Protein AF-A0A6A4DR59-F1 (afdb_monomer_lite)

Structure (mmCIF, N/CA/C/O backbone):
data_AF-A0A6A4DR59-F1
#
_entry.id   AF-A0A6A4DR59-F1
#
loop_
_atom_site.group_PDB
_atom_site.id
_atom_site.type_symbol
_atom_site.label_atom_id
_atom_site.label_alt_id
_atom_site.label_comp_id
_atom_site.label_asym_id
_atom_site.label_entity_id
_atom_site.label_seq_id
_atom_site.pdbx_PDB_ins_code
_atom_site.Cartn_x
_atom_site.Cartn_y
_atom_site.Cartn_z
_atom_site.occupancy
_atom_site.B_iso_or_equiv
_atom_site.auth_seq_id
_atom_site.auth_comp_id
_atom_site.auth_asym_id
_atom_site.auth_atom_id
_atom_site.pdbx_PDB_model_num
ATOM 1 N N . MET A 1 1 ? -1.142 -18.560 3.733 1.00 74.56 1 MET A N 1
ATOM 2 C CA . MET A 1 1 ? -1.874 -17.527 4.511 1.00 74.56 1 MET A CA 1
ATOM 3 C C . MET A 1 1 ? -2.969 -16.852 3.675 1.00 74.56 1 MET A C 1
ATOM 5 O O . MET A 1 1 ? -4.136 -17.005 4.015 1.00 74.56 1 MET A O 1
ATOM 9 N N . TRP A 1 2 ? -2.631 -16.216 2.544 1.00 81.56 2 TRP A N 1
ATOM 10 C CA . TRP A 1 2 ? -3.581 -15.512 1.661 1.00 81.56 2 TRP A CA 1
ATOM 11 C C . TRP A 1 2 ? -4.786 -16.344 1.191 1.00 81.56 2 TRP A C 1
ATOM 13 O O . TRP A 1 2 ? -5.919 -15.895 1.296 1.00 81.56 2 TRP A O 1
ATOM 23 N N . LYS A 1 3 ? -4.574 -17.592 0.755 1.00 81.81 3 LYS A N 1
ATOM 24 C CA . LYS A 1 3 ? -5.639 -18.488 0.263 1.00 81.81 3 LYS A CA 1
ATOM 25 C C . LYS A 1 3 ? -6.802 -18.670 1.245 1.00 81.81 3 LYS A C 1
ATOM 27 O O . LYS A 1 3 ? -7.960 -18.694 0.841 1.00 81.81 3 LYS A O 1
ATOM 32 N N . LYS A 1 4 ? -6.493 -18.773 2.542 1.00 85.12 4 LYS A N 1
ATOM 33 C CA . LYS A 1 4 ? -7.494 -18.909 3.611 1.00 85.12 4 LYS A CA 1
ATOM 34 C C . LYS A 1 4 ? -8.292 -17.616 3.775 1.00 85.12 4 LYS A C 1
ATOM 36 O O . LYS A 1 4 ? -9.515 -17.657 3.836 1.00 85.12 4 LYS A O 1
ATOM 41 N N . VAL A 1 5 ? -7.588 -16.487 3.793 1.00 86.75 5 VAL A N 1
ATOM 42 C CA . VAL A 1 5 ? -8.176 -15.150 3.902 1.00 86.75 5 VAL A CA 1
ATOM 43 C C . VAL A 1 5 ? -9.089 -14.860 2.704 1.00 86.75 5 VAL A C 1
ATOM 45 O O . VAL A 1 5 ? -10.255 -14.522 2.889 1.00 86.75 5 VAL A O 1
ATOM 48 N N . TYR A 1 6 ? -8.605 -15.091 1.482 1.00 87.38 6 TYR A N 1
ATOM 49 C CA . TYR A 1 6 ? -9.388 -14.919 0.260 1.00 87.38 6 TYR A CA 1
ATOM 50 C C . TYR A 1 6 ? -10.595 -15.863 0.203 1.00 87.38 6 TYR A C 1
ATOM 52 O O . TYR A 1 6 ? -11.691 -15.428 -0.130 1.00 87.38 6 TYR A O 1
ATOM 60 N N . SER A 1 7 ? -10.441 -17.138 0.579 1.00 87.19 7 SER A N 1
ATOM 61 C CA . SER A 1 7 ? -11.570 -18.078 0.604 1.00 87.19 7 SER A CA 1
ATOM 62 C C . SER A 1 7 ? -12.682 -17.623 1.554 1.00 87.19 7 SER A C 1
ATOM 64 O O . SER A 1 7 ? -13.859 -17.750 1.216 1.00 87.19 7 SER A O 1
ATOM 66 N N . ASN A 1 8 ? -12.324 -17.071 2.715 1.00 89.44 8 ASN A N 1
ATOM 67 C CA . ASN A 1 8 ? -13.292 -16.521 3.662 1.00 89.44 8 ASN A CA 1
ATOM 68 C C . ASN A 1 8 ? -13.943 -15.242 3.119 1.00 89.44 8 ASN A C 1
ATOM 70 O O . ASN A 1 8 ? -15.165 -15.120 3.160 1.00 89.44 8 ASN A O 1
ATOM 74 N N . TYR A 1 9 ? -13.149 -14.341 2.535 1.00 89.81 9 TYR A N 1
ATOM 75 C CA . TYR A 1 9 ? -13.647 -13.138 1.869 1.00 89.81 9 TYR A CA 1
ATOM 76 C C . TYR A 1 9 ? -14.633 -13.462 0.743 1.00 89.81 9 TYR A C 1
ATOM 78 O O . TYR A 1 9 ? -15.730 -12.921 0.729 1.00 89.81 9 TYR A O 1
ATOM 86 N N . ALA A 1 10 ? -14.290 -14.375 -0.168 1.00 88.69 10 ALA A N 1
ATOM 87 C CA . ALA A 1 10 ? -15.132 -14.733 -1.307 1.00 88.69 10 ALA A CA 1
ATOM 88 C C . ALA A 1 10 ? -16.477 -15.334 -0.864 1.00 88.69 10 ALA A C 1
ATOM 90 O O . ALA A 1 10 ? -17.517 -15.022 -1.441 1.00 88.69 10 ALA A O 1
ATOM 91 N N . LYS A 1 11 ? -16.475 -16.150 0.200 1.00 90.06 11 LYS A N 1
ATOM 92 C CA . LYS A 1 11 ? -17.706 -16.675 0.812 1.00 90.06 11 LYS A CA 1
ATOM 93 C C . LYS A 1 11 ? -18.565 -15.557 1.403 1.00 90.06 11 LYS A C 1
ATOM 95 O O . LYS A 1 11 ? -19.763 -15.526 1.135 1.00 90.06 11 LYS A O 1
ATOM 100 N N . ALA A 1 12 ? -17.966 -14.650 2.175 1.00 89.31 12 ALA A N 1
ATOM 101 C CA . ALA A 1 12 ? -18.667 -13.507 2.759 1.00 89.31 12 ALA A CA 1
ATOM 102 C C . ALA A 1 12 ? -19.230 -12.577 1.672 1.00 89.31 12 ALA A C 1
ATOM 104 O O . ALA A 1 12 ? -20.383 -12.168 1.739 1.00 89.31 12 ALA A O 1
ATOM 105 N N . TYR A 1 13 ? -18.447 -12.319 0.624 1.00 88.00 13 TYR A N 1
ATOM 106 C CA . TYR A 1 13 ? -18.824 -11.497 -0.522 1.00 88.00 13 TYR A CA 1
ATOM 107 C C . TYR A 1 13 ? -19.995 -12.092 -1.300 1.00 88.00 13 TYR A C 1
ATOM 109 O O . TYR A 1 13 ? -20.966 -11.392 -1.565 1.00 88.00 13 TYR A O 1
ATOM 117 N N . ALA A 1 14 ? -19.964 -13.391 -1.602 1.00 87.94 14 ALA A N 1
ATOM 118 C CA . ALA A 1 14 ? -21.079 -14.057 -2.268 1.00 87.94 14 ALA A CA 1
ATOM 119 C C . ALA A 1 14 ? -22.375 -13.992 -1.441 1.00 87.94 14 ALA A C 1
ATOM 121 O O . ALA A 1 14 ? -23.434 -13.742 -2.008 1.00 87.94 14 ALA A O 1
ATOM 122 N N . LYS A 1 15 ? -22.291 -14.173 -0.113 1.00 86.25 15 LYS A N 1
ATOM 123 C CA . LYS A 1 15 ? -23.445 -14.048 0.793 1.00 86.25 15 LYS A CA 1
ATOM 124 C C . LYS A 1 15 ? -23.960 -12.604 0.873 1.00 86.25 15 LYS A C 1
ATOM 126 O O . LYS A 1 15 ? -25.162 -12.402 0.800 1.00 86.25 15 LYS A O 1
ATOM 131 N N . PHE A 1 16 ? -23.068 -11.615 0.958 1.00 85.75 16 PHE A N 1
ATOM 132 C CA . PHE A 1 16 ? -23.424 -10.193 1.048 1.00 85.75 16 PHE A CA 1
ATOM 133 C C . PHE A 1 16 ? -24.201 -9.687 -0.178 1.00 85.75 16 PHE A C 1
ATOM 135 O O . PHE A 1 16 ? -25.060 -8.821 -0.052 1.00 85.75 16 PHE A O 1
ATOM 142 N N . TYR A 1 17 ? -23.912 -10.221 -1.369 1.00 83.38 17 TYR A N 1
ATOM 143 C CA . TYR A 1 17 ? -24.633 -9.879 -2.603 1.00 83.38 17 TYR A CA 1
ATOM 144 C C . TYR A 1 17 ? -25.720 -10.897 -2.985 1.00 83.38 17 TYR A C 1
ATOM 146 O O . TYR A 1 17 ? -26.333 -10.766 -4.048 1.00 83.38 17 TYR A O 1
ATOM 154 N N . ALA A 1 18 ? -25.979 -11.911 -2.151 1.00 80.44 18 ALA A N 1
ATOM 155 C CA . ALA A 1 18 ? -27.059 -12.858 -2.387 1.00 80.44 18 ALA A CA 1
ATOM 156 C C . ALA A 1 18 ? -28.410 -12.159 -2.174 1.00 80.44 18 ALA A C 1
ATOM 158 O O . ALA A 1 18 ? -28.691 -11.614 -1.111 1.00 80.44 18 ALA A O 1
ATOM 159 N N . SER A 1 19 ? -29.264 -12.166 -3.197 1.00 59.75 19 SER A N 1
ATOM 160 C CA . SER A 1 19 ? -30.568 -11.501 -3.139 1.00 59.75 19 SER A CA 1
ATOM 161 C C . SER A 1 19 ? -31.469 -12.131 -2.066 1.00 59.75 19 SER A C 1
ATOM 163 O O . SER A 1 19 ? -31.738 -13.330 -2.112 1.00 59.75 19 SER A O 1
ATOM 165 N N . GLY A 1 20 ? -31.959 -11.318 -1.122 1.00 65.31 20 GLY A N 1
ATOM 166 C CA . GLY A 1 20 ? -32.997 -11.709 -0.157 1.00 65.31 20 GLY A CA 1
ATOM 167 C C . GLY A 1 20 ? -32.511 -12.010 1.266 1.00 65.31 20 GLY A C 1
ATOM 168 O O . GLY A 1 20 ? -33.337 -12.287 2.132 1.00 65.31 20 GLY A O 1
ATOM 169 N N . GLN A 1 21 ? -31.208 -11.910 1.536 1.00 61.59 21 GLN A N 1
ATOM 170 C CA . GLN A 1 21 ? -30.626 -11.965 2.881 1.00 61.59 21 GLN A CA 1
ATOM 171 C C . GLN A 1 21 ? -29.657 -10.797 3.025 1.00 61.59 21 GLN A C 1
ATOM 173 O O . GLN A 1 21 ? -28.453 -10.986 2.935 1.00 61.59 21 GLN A O 1
ATOM 178 N N . ASN A 1 22 ? -30.180 -9.583 3.195 1.00 60.16 22 ASN A N 1
ATOM 179 C CA . ASN A 1 22 ? -29.347 -8.387 3.233 1.00 60.16 22 ASN A CA 1
ATOM 180 C C . ASN A 1 22 ? -29.340 -7.825 4.663 1.00 60.16 22 ASN A C 1
ATOM 182 O O . ASN A 1 22 ? -30.147 -6.964 4.998 1.00 60.16 22 ASN A O 1
ATOM 186 N N . SER A 1 23 ? -28.453 -8.329 5.519 1.00 65.06 23 SER A N 1
ATOM 187 C CA . SER A 1 23 ? -27.820 -7.463 6.521 1.00 65.06 23 SER A CA 1
ATOM 188 C C . SER A 1 23 ? -27.047 -6.346 5.808 1.00 65.06 23 SER A C 1
ATOM 190 O O . SER A 1 23 ? -26.377 -6.605 4.801 1.00 65.06 23 SER A O 1
ATOM 192 N N . ASP A 1 24 ? -27.141 -5.128 6.346 1.00 71.44 24 ASP A N 1
ATOM 193 C CA . ASP A 1 24 ? -26.422 -3.946 5.864 1.00 71.44 24 ASP A CA 1
ATOM 194 C C . ASP A 1 24 ? -24.902 -4.049 6.091 1.00 71.44 24 ASP A C 1
ATOM 196 O O . ASP A 1 24 ? -24.128 -3.398 5.380 1.00 71.44 24 ASP A O 1
ATOM 200 N N . ASP A 1 25 ? -24.452 -4.872 7.048 1.00 84.56 25 ASP A N 1
ATOM 201 C CA . ASP A 1 25 ? -23.034 -5.006 7.375 1.00 84.56 25 ASP A CA 1
ATOM 202 C C . ASP A 1 25 ? -22.405 -6.254 6.742 1.00 84.56 25 ASP A C 1
ATOM 204 O O . ASP A 1 25 ? -22.816 -7.395 6.949 1.00 84.56 25 ASP A O 1
ATOM 208 N N . PHE A 1 26 ? -21.325 -6.034 5.993 1.00 86.44 26 PHE A N 1
ATOM 209 C CA . PHE A 1 26 ? -20.502 -7.098 5.425 1.00 86.44 26 PHE A CA 1
ATOM 210 C C . PHE A 1 26 ? -19.878 -7.992 6.508 1.00 86.44 26 PHE A C 1
ATOM 212 O O . PHE A 1 26 ? -19.621 -9.174 6.261 1.00 86.44 26 PHE A O 1
ATOM 219 N N . TYR A 1 27 ? -19.623 -7.442 7.698 1.00 88.56 27 TYR A N 1
ATOM 220 C CA . TYR A 1 27 ? -19.007 -8.179 8.797 1.00 88.56 27 TYR A CA 1
ATOM 221 C C . TYR A 1 27 ? -19.842 -9.386 9.249 1.00 88.56 27 TYR A C 1
ATOM 223 O O . TYR A 1 27 ? -19.271 -10.434 9.559 1.00 88.56 27 TYR A O 1
ATOM 231 N N . ASP A 1 28 ? -21.172 -9.297 9.173 1.00 89.19 28 ASP A N 1
ATOM 232 C CA . ASP A 1 28 ? -22.086 -10.378 9.568 1.00 89.19 28 ASP A CA 1
ATOM 233 C C . ASP A 1 28 ? -21.888 -11.658 8.745 1.00 89.19 28 ASP A C 1
ATOM 235 O O . ASP A 1 28 ? -22.172 -12.763 9.206 1.00 89.19 28 ASP A O 1
ATOM 239 N N . TYR A 1 29 ? -21.335 -11.532 7.538 1.00 87.88 29 TYR A N 1
ATOM 240 C CA . TYR A 1 29 ? -21.063 -12.657 6.642 1.00 87.88 29 TYR A CA 1
ATOM 241 C C . TYR A 1 29 ? -19.636 -13.195 6.755 1.00 87.88 29 TYR A C 1
ATOM 243 O O . TYR A 1 29 ? -19.314 -14.204 6.121 1.00 87.88 29 TYR A O 1
ATOM 251 N N . CYS A 1 30 ? -18.777 -12.533 7.535 1.00 87.94 30 CYS A N 1
ATOM 252 C CA . CYS A 1 30 ? -17.374 -12.904 7.707 1.00 87.94 30 CYS A CA 1
ATOM 253 C C . CYS A 1 30 ? -17.164 -14.025 8.734 1.00 87.94 30 CYS A C 1
ATOM 255 O O . CYS A 1 30 ? -16.022 -14.437 8.927 1.00 87.94 30 CYS A O 1
ATOM 257 N N . ASP A 1 31 ? -18.219 -14.512 9.401 1.00 85.88 31 ASP A N 1
ATOM 258 C CA . ASP A 1 31 ? -18.148 -15.565 10.428 1.00 85.88 31 ASP A CA 1
ATOM 259 C C . ASP A 1 31 ? -17.084 -15.248 11.517 1.00 85.88 31 ASP A C 1
ATOM 261 O O . ASP A 1 31 ? -16.338 -16.119 11.968 1.00 85.88 31 ASP A O 1
ATOM 265 N N . GLY A 1 32 ? -16.958 -13.967 11.903 1.00 85.75 32 GLY A N 1
ATOM 266 C CA . GLY A 1 32 ? -15.970 -13.476 12.879 1.00 85.75 32 GLY A CA 1
ATOM 267 C C . GLY A 1 32 ? -14.536 -13.320 12.349 1.00 85.75 32 GLY A C 1
ATOM 268 O O . GLY A 1 32 ? -13.605 -13.100 13.126 1.00 85.75 32 GLY A O 1
ATOM 269 N N . ASN A 1 33 ? -14.320 -13.445 11.036 1.00 87.06 33 ASN A N 1
ATOM 270 C CA . ASN A 1 33 ? -13.004 -13.307 10.421 1.00 87.06 33 ASN A CA 1
ATOM 271 C C . ASN A 1 33 ? -12.660 -11.838 10.103 1.00 87.06 33 ASN A C 1
ATOM 273 O O . ASN A 1 33 ? -13.115 -11.275 9.105 1.00 87.06 33 ASN A O 1
ATOM 277 N N . TRP A 1 34 ? -11.788 -11.248 10.924 1.00 89.00 34 TRP A N 1
ATOM 278 C CA . TRP A 1 34 ? -11.294 -9.880 10.737 1.00 89.00 34 TRP A CA 1
ATOM 279 C C . TRP A 1 34 ? -10.521 -9.672 9.432 1.00 89.00 34 TRP A C 1
ATOM 281 O O . TRP A 1 34 ? -10.639 -8.606 8.834 1.00 89.00 34 TRP A O 1
ATOM 291 N N . ASP A 1 35 ? -9.781 -10.675 8.950 1.00 88.31 35 ASP A N 1
ATOM 292 C CA . ASP A 1 35 ? -8.983 -10.549 7.723 1.00 88.31 35 ASP A CA 1
ATOM 293 C C . ASP A 1 35 ? -9.877 -10.350 6.485 1.00 88.31 35 ASP A C 1
ATOM 295 O O . ASP A 1 35 ? -9.582 -9.531 5.612 1.00 88.31 35 ASP A O 1
ATOM 299 N N . ALA A 1 36 ? -11.004 -11.066 6.419 1.00 88.88 36 ALA A N 1
ATOM 300 C CA . ALA A 1 36 ? -11.997 -10.926 5.356 1.00 88.88 36 ALA A CA 1
ATOM 301 C C . ALA A 1 36 ? -12.691 -9.553 5.402 1.00 88.88 36 ALA A C 1
ATOM 303 O O . ALA A 1 36 ? -12.853 -8.898 4.369 1.00 88.88 36 ALA A O 1
ATOM 304 N N . ALA A 1 37 ? -13.050 -9.081 6.597 1.00 88.94 37 ALA A N 1
ATOM 305 C CA . ALA A 1 37 ? -13.641 -7.758 6.782 1.00 88.94 37 ALA A CA 1
ATOM 306 C C . ALA A 1 37 ? -12.660 -6.635 6.408 1.00 88.94 37 ALA A C 1
ATOM 308 O O . ALA A 1 37 ? -13.022 -5.690 5.704 1.00 88.94 37 ALA A O 1
ATOM 309 N N . TYR A 1 38 ? -11.395 -6.774 6.806 1.00 89.69 38 TYR A N 1
ATOM 310 C CA . TYR A 1 38 ? -10.331 -5.837 6.465 1.00 89.69 38 TYR A CA 1
ATOM 311 C C . TYR A 1 38 ? -10.132 -5.734 4.948 1.00 89.69 38 TYR A C 1
ATOM 313 O O . TYR A 1 38 ? -10.087 -4.633 4.400 1.00 89.69 38 TYR A O 1
ATOM 321 N N . LEU A 1 39 ? -10.133 -6.867 4.239 1.00 89.50 39 LEU A N 1
ATOM 322 C CA . LEU A 1 39 ? -10.093 -6.894 2.774 1.00 89.50 39 LEU A CA 1
ATOM 323 C C . LEU A 1 39 ? -11.231 -6.101 2.132 1.00 89.50 39 LEU A C 1
ATOM 325 O O . LEU A 1 39 ? -11.003 -5.362 1.172 1.00 89.50 39 LEU A O 1
ATOM 329 N N . ARG A 1 40 ? -12.447 -6.187 2.683 1.00 88.50 40 ARG A N 1
ATOM 330 C CA . ARG A 1 40 ? -13.578 -5.387 2.202 1.00 88.50 40 ARG A CA 1
ATOM 331 C C . ARG A 1 40 ? -13.328 -3.894 2.376 1.00 88.50 40 ARG A C 1
ATOM 333 O O . ARG A 1 40 ? -13.579 -3.136 1.438 1.00 88.50 40 ARG A O 1
ATOM 340 N N . VAL A 1 41 ? -12.793 -3.473 3.521 1.00 89.12 41 VAL A N 1
ATOM 341 C CA . VAL A 1 41 ? -12.409 -2.072 3.761 1.00 89.12 41 VAL A CA 1
ATOM 342 C C . VAL A 1 41 ? -11.355 -1.621 2.748 1.00 89.12 41 VAL A C 1
ATOM 344 O O . VAL A 1 41 ? -11.536 -0.586 2.108 1.00 89.12 41 VAL A O 1
ATOM 347 N N . CYS A 1 42 ? -10.314 -2.421 2.506 1.00 86.06 42 CYS A N 1
ATOM 348 C CA . CYS A 1 42 ? -9.283 -2.105 1.514 1.00 86.06 42 CYS A CA 1
ATOM 349 C C . CYS A 1 42 ? -9.859 -1.930 0.101 1.00 86.06 42 CYS A C 1
ATOM 351 O O . CYS A 1 42 ? -9.498 -0.978 -0.591 1.00 86.06 42 CYS A O 1
ATOM 353 N N . THR A 1 43 ? -10.786 -2.800 -0.319 1.00 86.69 43 THR A N 1
ATOM 354 C CA . THR A 1 43 ? -11.445 -2.677 -1.635 1.00 86.69 43 THR A CA 1
ATOM 355 C C . THR A 1 43 ? -12.356 -1.451 -1.738 1.00 86.69 43 THR A C 1
ATOM 357 O O . THR A 1 43 ? -12.435 -0.856 -2.807 1.00 86.69 43 THR A O 1
ATOM 360 N N . LYS A 1 44 ? -12.981 -1.006 -0.636 1.00 84.31 44 LYS A N 1
ATOM 361 C CA . LYS A 1 44 ? -13.751 0.252 -0.604 1.00 84.31 44 LYS A CA 1
ATOM 362 C C . LYS A 1 44 ? -12.848 1.482 -0.725 1.00 84.31 44 LYS A C 1
ATOM 364 O O . LYS A 1 44 ? -13.194 2.420 -1.433 1.00 84.31 44 LYS A O 1
ATOM 369 N N . VAL A 1 45 ? -11.692 1.471 -0.056 1.00 86.75 45 VAL A N 1
ATOM 370 C CA . VAL A 1 45 ? -10.707 2.568 -0.114 1.00 86.75 45 VAL A CA 1
ATOM 371 C C . VAL A 1 45 ? -10.042 2.645 -1.491 1.00 86.75 45 VAL A C 1
ATOM 373 O O . VAL A 1 45 ? -9.780 3.736 -1.992 1.00 86.75 45 VAL A O 1
ATOM 376 N N . LYS A 1 46 ? -9.784 1.496 -2.128 1.00 85.19 46 LYS A N 1
ATOM 377 C CA . LYS A 1 46 ? -9.188 1.414 -3.465 1.00 85.19 46 LYS A CA 1
ATOM 378 C C . LYS A 1 46 ? -9.994 0.462 -4.360 1.00 85.19 46 LYS A C 1
ATOM 380 O O . LYS A 1 46 ? -9.646 -0.716 -4.449 1.00 85.19 46 LYS A O 1
ATOM 385 N N . PRO A 1 47 ? -10.992 0.966 -5.108 1.00 79.19 47 PRO A N 1
ATOM 386 C CA . PRO A 1 47 ? -11.844 0.139 -5.972 1.00 79.19 47 PRO A CA 1
ATOM 387 C C . PRO A 1 47 ? -11.063 -0.631 -7.044 1.00 79.19 47 PRO A C 1
ATOM 389 O O . PRO A 1 47 ? -11.403 -1.756 -7.387 1.00 79.19 47 PRO A O 1
ATOM 392 N N . GLY A 1 48 ? -9.941 -0.076 -7.523 1.00 79.94 48 GLY A N 1
ATOM 393 C CA . GLY A 1 48 ? -9.052 -0.763 -8.469 1.00 79.94 48 GLY A CA 1
ATOM 394 C C . GLY A 1 48 ? -8.400 -2.041 -7.920 1.00 79.94 48 GLY A C 1
ATOM 395 O O . GLY A 1 48 ? -7.845 -2.817 -8.690 1.00 79.94 48 GLY A O 1
ATOM 396 N N . LEU A 1 49 ? -8.461 -2.270 -6.604 1.00 82.12 49 LEU A N 1
ATOM 397 C CA . LEU A 1 49 ? -8.012 -3.506 -5.966 1.00 82.12 49 LEU A CA 1
ATOM 398 C C . LEU A 1 49 ? -9.083 -4.608 -6.024 1.00 82.12 49 LEU A C 1
ATOM 400 O O . LEU A 1 49 ? -8.744 -5.779 -5.909 1.00 82.12 49 LEU A O 1
ATOM 404 N N . GLU A 1 50 ? -10.358 -4.264 -6.224 1.00 82.38 50 GLU A N 1
ATOM 405 C CA . GLU A 1 50 ? -11.468 -5.223 -6.194 1.00 82.38 50 GLU A CA 1
ATOM 406 C C . GLU A 1 50 ? -11.356 -6.262 -7.313 1.00 82.38 50 GLU A C 1
ATOM 408 O O . GLU A 1 50 ? -11.492 -7.452 -7.052 1.00 82.38 50 GLU A O 1
ATOM 413 N N . ALA A 1 51 ? -11.006 -5.845 -8.535 1.00 79.12 51 ALA A N 1
ATOM 414 C CA . ALA A 1 51 ? -10.780 -6.768 -9.649 1.00 79.12 51 ALA A CA 1
ATOM 415 C C . ALA A 1 51 ? -9.612 -7.734 -9.383 1.00 79.12 51 ALA A C 1
ATOM 417 O O . ALA A 1 51 ? -9.686 -8.908 -9.734 1.00 79.12 51 ALA A O 1
ATOM 418 N N . PHE A 1 52 ? -8.556 -7.250 -8.724 1.00 79.75 52 PHE A N 1
ATOM 419 C CA . PHE A 1 52 ? -7.400 -8.064 -8.351 1.00 79.75 52 PHE A CA 1
ATOM 420 C C . PHE A 1 52 ? -7.750 -9.068 -7.250 1.00 79.75 52 PHE A C 1
ATOM 422 O O . PHE A 1 52 ? -7.451 -10.251 -7.370 1.00 79.75 52 PHE A O 1
ATOM 429 N N . VAL A 1 53 ? -8.428 -8.612 -6.194 1.00 83.00 53 VAL A N 1
ATOM 430 C CA . VAL A 1 53 ? -8.873 -9.480 -5.101 1.00 83.00 53 VAL A CA 1
ATOM 431 C C . VAL A 1 53 ? -9.835 -10.530 -5.641 1.00 83.00 53 VAL A C 1
ATOM 433 O O . VAL A 1 53 ? -9.616 -11.711 -5.404 1.00 83.00 53 VAL A O 1
ATOM 436 N N . ASN A 1 54 ? -10.838 -10.135 -6.427 1.00 79.62 54 ASN A N 1
ATOM 437 C CA . ASN A 1 54 ? -11.823 -11.054 -6.996 1.00 79.62 54 ASN A CA 1
ATOM 438 C C . ASN A 1 54 ? -11.215 -12.038 -8.001 1.00 79.62 54 ASN A C 1
ATOM 440 O O . ASN A 1 54 ? -11.690 -13.169 -8.074 1.00 79.62 54 ASN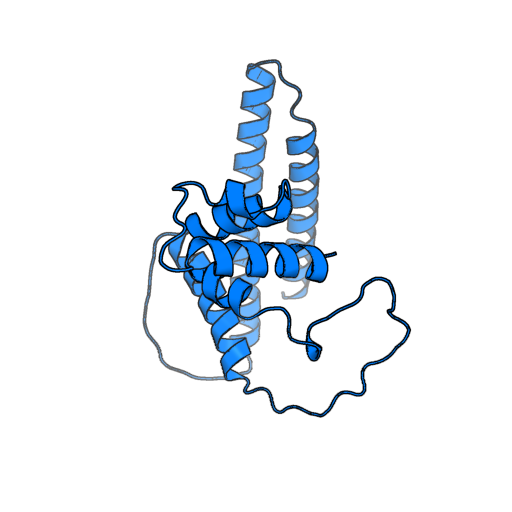 A O 1
ATOM 444 N N . GLY A 1 55 ? -10.162 -11.644 -8.723 1.00 76.69 55 GLY A N 1
ATOM 445 C CA . GLY A 1 55 ? -9.424 -12.519 -9.638 1.00 76.69 55 GLY A CA 1
ATOM 446 C C . GLY A 1 55 ? -8.668 -13.660 -8.949 1.00 76.69 55 GLY A C 1
ATOM 447 O O . GLY A 1 55 ? -8.354 -14.655 -9.598 1.00 76.69 55 GLY A O 1
ATOM 448 N N . GLY A 1 56 ? -8.427 -13.557 -7.637 1.00 70.06 56 GLY A N 1
ATOM 449 C CA . GLY A 1 56 ? -7.638 -14.531 -6.887 1.00 70.06 56 GLY A CA 1
ATOM 450 C C . GLY A 1 56 ? -6.149 -14.513 -7.264 1.00 70.06 56 GLY A C 1
ATOM 451 O O . GLY A 1 56 ? -5.707 -13.759 -8.125 1.00 70.06 56 GLY A O 1
ATOM 452 N N . ILE A 1 57 ? -5.351 -15.344 -6.585 1.00 67.75 57 ILE A N 1
ATOM 453 C CA . ILE A 1 57 ? -3.973 -15.636 -7.010 1.00 67.75 57 ILE A CA 1
ATOM 454 C C . ILE A 1 57 ? -4.034 -16.802 -7.994 1.00 67.75 57 ILE A C 1
ATOM 456 O O . ILE A 1 57 ? -4.587 -17.854 -7.663 1.00 67.75 57 ILE A O 1
ATOM 460 N N . HIS A 1 58 ? -3.477 -16.614 -9.189 1.00 62.44 58 HIS A N 1
ATOM 461 C CA . HIS A 1 58 ? -3.285 -17.707 -10.130 1.00 62.44 58 HIS A CA 1
ATOM 462 C C . HIS A 1 58 ? -2.252 -18.701 -9.581 1.00 62.44 58 HIS A C 1
ATOM 464 O O . HIS A 1 58 ? -1.322 -18.307 -8.880 1.00 62.44 58 HIS A O 1
ATOM 470 N N . ALA A 1 59 ? -2.409 -19.992 -9.881 1.00 62.69 59 ALA A N 1
ATOM 471 C CA . ALA A 1 59 ? -1.535 -21.040 -9.341 1.00 62.69 59 ALA A CA 1
ATOM 472 C C . ALA A 1 59 ? -0.057 -20.816 -9.714 1.00 62.69 59 ALA A C 1
ATOM 474 O O . ALA A 1 59 ? 0.839 -21.150 -8.947 1.00 62.69 59 ALA A O 1
ATOM 475 N N . GLU A 1 60 ? 0.197 -20.202 -10.869 1.00 58.44 60 GLU A N 1
ATOM 476 C CA . GLU A 1 60 ? 1.522 -19.788 -11.332 1.00 58.44 60 GLU A CA 1
ATOM 477 C C . GLU A 1 60 ? 2.151 -18.636 -10.531 1.00 58.44 60 GLU A C 1
ATOM 479 O O . GLU A 1 60 ? 3.372 -18.485 -10.549 1.00 58.44 60 GLU A O 1
ATOM 484 N N . ASP A 1 61 ? 1.341 -17.846 -9.827 1.00 61.94 61 ASP A N 1
ATOM 485 C CA . ASP A 1 61 ? 1.775 -16.721 -8.995 1.00 61.94 61 ASP A CA 1
ATOM 486 C C . ASP A 1 61 ? 1.755 -17.092 -7.491 1.00 61.94 61 ASP A C 1
ATOM 488 O O . ASP A 1 61 ? 2.064 -16.265 -6.627 1.00 61.94 61 ASP A O 1
ATOM 492 N N . GLU A 1 62 ? 1.410 -18.346 -7.154 1.00 62.97 62 GLU A N 1
ATOM 493 C CA . GLU A 1 62 ? 1.442 -18.893 -5.793 1.00 62.97 62 GLU A CA 1
ATOM 494 C C . GLU A 1 62 ? 2.894 -19.211 -5.393 1.00 62.97 62 GLU A C 1
ATOM 496 O O . GLU A 1 62 ? 3.362 -20.345 -5.457 1.00 62.97 62 GLU A O 1
ATOM 501 N N . VAL A 1 63 ? 3.633 -18.184 -4.966 1.00 59.38 63 VAL A N 1
ATOM 502 C CA . VAL A 1 63 ? 4.941 -18.364 -4.321 1.00 59.38 63 VAL A CA 1
ATOM 503 C C . VAL A 1 63 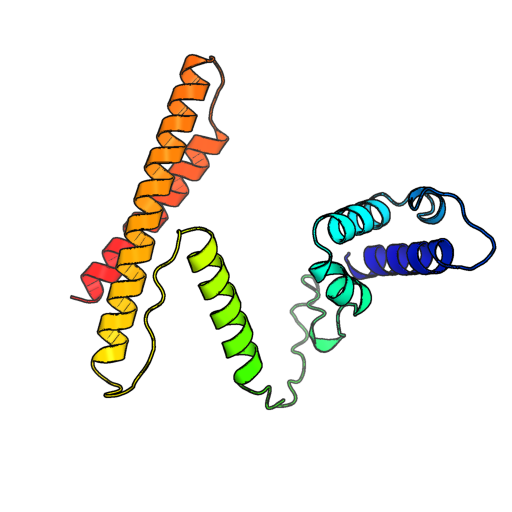? 4.749 -18.796 -2.870 1.00 59.38 63 VAL A C 1
ATOM 505 O O . VAL A 1 63 ? 4.536 -17.982 -1.969 1.00 59.38 63 VAL A O 1
ATOM 508 N N . ASP A 1 64 ? 4.825 -20.104 -2.634 1.00 59.78 64 ASP A N 1
ATOM 509 C CA . ASP A 1 64 ? 4.896 -20.652 -1.284 1.00 59.78 64 ASP A CA 1
ATOM 510 C C . ASP A 1 64 ? 6.294 -20.410 -0.703 1.00 59.78 64 ASP A C 1
ATOM 512 O O . ASP A 1 64 ? 7.243 -21.152 -0.962 1.00 59.78 64 ASP A O 1
ATOM 516 N N . SER A 1 65 ? 6.427 -19.353 0.100 1.00 59.44 65 SER A N 1
ATOM 517 C CA . SER A 1 65 ? 7.689 -18.985 0.751 1.00 59.44 65 SER A CA 1
ATOM 518 C C . SER A 1 65 ? 8.221 -20.058 1.716 1.00 59.44 65 SER A C 1
ATOM 520 O O . SER A 1 65 ? 9.350 -19.930 2.179 1.00 59.44 65 SER A O 1
ATOM 522 N N . MET A 1 66 ? 7.440 -21.104 2.027 1.00 54.59 66 MET A N 1
ATOM 523 C CA . MET A 1 66 ? 7.883 -22.263 2.812 1.00 54.59 66 MET A CA 1
ATOM 524 C C . MET A 1 66 ? 8.353 -23.458 1.966 1.00 54.59 66 MET A C 1
ATOM 526 O O . MET A 1 66 ? 8.929 -24.383 2.529 1.00 54.59 66 MET A O 1
ATOM 530 N N . ASN A 1 67 ? 8.149 -23.459 0.645 1.00 51.78 67 ASN A N 1
ATOM 531 C CA . ASN A 1 67 ? 8.509 -24.569 -0.249 1.00 51.78 67 ASN A CA 1
ATOM 532 C C . ASN A 1 67 ? 9.340 -24.080 -1.448 1.00 51.78 67 ASN A C 1
ATOM 534 O O . ASN A 1 67 ? 8.960 -24.266 -2.603 1.00 51.78 67 ASN A O 1
ATOM 538 N N . MET A 1 68 ? 10.495 -23.462 -1.181 1.00 53.66 68 MET A N 1
ATOM 539 C CA . MET A 1 68 ? 11.390 -22.955 -2.236 1.00 53.66 68 MET A CA 1
ATOM 540 C C . MET A 1 68 ? 12.137 -24.055 -3.019 1.00 53.66 68 MET A C 1
ATOM 542 O O . MET A 1 68 ? 12.718 -23.761 -4.058 1.00 53.66 68 MET A O 1
ATOM 546 N N . ASP A 1 69 ? 12.093 -25.315 -2.568 1.00 52.25 69 ASP A N 1
ATOM 547 C CA . ASP A 1 69 ? 12.870 -26.426 -3.151 1.00 52.25 69 ASP A CA 1
ATOM 548 C C . ASP A 1 69 ? 12.217 -27.094 -4.373 1.00 52.25 69 ASP A C 1
ATOM 550 O O . ASP A 1 69 ? 12.772 -28.026 -4.957 1.00 52.25 69 ASP A O 1
ATOM 554 N N . LYS A 1 70 ? 11.024 -26.650 -4.779 1.00 50.25 70 LYS A N 1
ATOM 555 C CA . LYS A 1 70 ? 10.375 -27.129 -6.003 1.00 50.25 70 LYS A CA 1
ATOM 556 C C . LYS A 1 70 ? 10.497 -26.054 -7.066 1.00 50.25 70 LYS A C 1
ATOM 558 O O . LYS A 1 70 ? 9.674 -25.145 -7.113 1.00 50.25 70 LYS A O 1
ATOM 563 N N . GLU A 1 71 ? 11.509 -26.164 -7.925 1.00 46.12 71 GLU A N 1
ATOM 564 C CA . GLU A 1 71 ? 11.541 -25.366 -9.151 1.00 46.12 71 GLU A CA 1
ATOM 565 C C . GLU A 1 71 ? 10.238 -25.598 -9.934 1.00 46.12 71 GLU A C 1
ATOM 567 O O . GLU A 1 71 ? 9.943 -26.738 -10.316 1.00 46.12 71 GLU A O 1
ATOM 572 N N . PRO A 1 72 ? 9.439 -24.552 -10.204 1.00 49.00 72 PRO A N 1
ATOM 573 C CA . PRO A 1 72 ? 8.364 -24.686 -11.159 1.00 49.00 72 PRO A CA 1
ATOM 574 C C . PRO A 1 72 ? 8.996 -24.821 -12.546 1.00 49.00 72 PRO A C 1
ATOM 576 O O . PRO A 1 72 ? 9.725 -23.938 -13.004 1.00 49.00 72 PRO A O 1
ATOM 579 N N . VAL A 1 73 ? 8.693 -25.928 -13.227 1.00 49.81 73 VAL A N 1
ATOM 580 C CA . VAL A 1 73 ? 8.951 -26.093 -14.661 1.00 49.81 73 VAL A CA 1
ATOM 581 C C . VAL A 1 73 ? 8.311 -24.903 -15.371 1.00 49.81 73 VAL A C 1
ATOM 583 O O . VAL A 1 73 ? 7.090 -24.831 -15.474 1.00 49.81 73 VAL A O 1
ATOM 586 N N . ARG A 1 74 ? 9.126 -23.943 -15.818 1.00 44.84 74 ARG A N 1
ATOM 587 C CA . ARG A 1 74 ? 8.677 -22.791 -16.604 1.00 44.84 74 ARG A CA 1
ATOM 588 C C . ARG A 1 74 ? 8.244 -23.279 -17.987 1.00 44.84 74 ARG A C 1
ATOM 590 O O . ARG A 1 74 ? 9.113 -23.685 -18.760 1.00 44.84 74 ARG A O 1
ATOM 597 N N . PRO A 1 75 ? 6.973 -23.155 -18.397 1.00 40.44 75 PRO A N 1
ATOM 598 C CA . PRO A 1 75 ? 6.694 -23.020 -19.813 1.00 40.44 75 PRO A CA 1
ATOM 599 C C . PRO A 1 75 ? 7.172 -21.622 -20.214 1.00 40.44 75 PRO A C 1
ATOM 601 O O . PRO A 1 75 ? 6.842 -20.637 -19.548 1.00 40.44 75 PRO A O 1
ATOM 604 N N . GLN A 1 76 ? 7.953 -21.520 -21.291 1.00 50.19 76 GLN A N 1
ATOM 605 C CA . GLN A 1 76 ? 8.229 -20.245 -21.953 1.00 50.19 76 GLN A CA 1
ATOM 606 C C . GLN A 1 76 ? 6.900 -19.629 -22.407 1.00 50.19 76 GLN A C 1
ATOM 608 O O . GLN A 1 76 ? 6.420 -19.858 -23.513 1.00 50.19 76 GLN A O 1
ATOM 613 N N . SER A 1 77 ? 6.269 -18.861 -21.527 1.00 42.91 77 SER A N 1
ATOM 614 C CA . SER A 1 77 ? 5.171 -17.988 -21.891 1.00 42.91 77 SER A CA 1
ATOM 615 C C . SER A 1 77 ? 5.800 -16.715 -22.427 1.00 42.91 77 SER A C 1
ATOM 617 O O . SER A 1 77 ? 6.434 -15.964 -21.684 1.00 42.91 77 SER A O 1
ATOM 619 N N . ASN A 1 78 ? 5.632 -16.490 -23.728 1.00 49.25 78 ASN A N 1
ATOM 620 C CA . ASN A 1 78 ? 5.829 -15.200 -24.378 1.00 49.25 78 ASN A CA 1
ATOM 621 C C . ASN A 1 78 ? 4.851 -14.181 -23.762 1.00 49.25 78 ASN A C 1
ATOM 623 O O . ASN A 1 78 ? 3.855 -13.808 -24.382 1.00 49.25 78 ASN A O 1
ATOM 627 N N . ARG A 1 79 ? 5.077 -13.759 -22.513 1.00 42.59 79 ARG A N 1
ATOM 628 C CA . ARG A 1 79 ? 4.328 -12.654 -21.919 1.00 42.59 79 ARG A CA 1
ATOM 629 C C . ARG A 1 79 ? 4.794 -11.393 -22.630 1.00 42.59 79 ARG A C 1
ATOM 631 O O . ARG A 1 79 ? 5.936 -10.967 -22.495 1.00 42.59 79 ARG A O 1
ATOM 638 N N . SER A 1 80 ? 3.890 -10.868 -23.451 1.00 54.84 80 SER A N 1
ATOM 639 C CA . SER A 1 80 ? 4.034 -9.633 -24.210 1.00 54.84 80 SER A CA 1
ATOM 640 C C . SER A 1 80 ? 4.651 -8.537 -23.341 1.00 54.84 80 SER A C 1
ATOM 642 O O . SER A 1 80 ? 4.078 -8.158 -22.317 1.00 54.84 80 SER A O 1
ATOM 644 N N . SER A 1 81 ? 5.787 -8.003 -23.793 1.00 54.94 81 SER A N 1
ATOM 645 C CA . SER A 1 81 ? 6.513 -6.869 -23.204 1.00 54.94 81 SER A CA 1
ATOM 646 C C . SER A 1 81 ? 5.598 -5.692 -22.844 1.00 54.94 81 SER A C 1
ATOM 648 O O . SER A 1 81 ? 5.850 -4.981 -21.879 1.00 54.94 81 SER A O 1
ATOM 650 N N . ARG A 1 82 ? 4.446 -5.578 -23.524 1.00 52.16 82 ARG A N 1
ATOM 651 C CA . ARG A 1 82 ? 3.405 -4.583 -23.257 1.00 52.16 82 ARG A CA 1
ATOM 652 C C . ARG A 1 82 ? 2.913 -4.537 -21.813 1.00 52.16 82 ARG A C 1
ATOM 654 O O . ARG A 1 82 ? 2.611 -3.443 -21.360 1.00 52.16 82 ARG A O 1
ATOM 661 N N . TRP A 1 83 ? 2.793 -5.659 -21.092 1.00 54.09 83 TRP A N 1
ATOM 662 C CA . TRP A 1 83 ? 2.303 -5.603 -19.703 1.00 54.09 83 TRP A CA 1
ATOM 663 C C . TRP A 1 83 ? 3.360 -5.040 -18.753 1.00 54.09 83 TRP A C 1
ATOM 665 O O . TRP A 1 83 ? 3.038 -4.225 -17.893 1.00 54.09 83 TRP A O 1
ATOM 675 N N . GLN A 1 84 ? 4.626 -5.418 -18.945 1.00 58.28 84 GLN A N 1
ATOM 676 C CA . GLN A 1 84 ? 5.727 -4.847 -18.170 1.00 58.28 84 GLN A CA 1
ATOM 677 C C . GLN A 1 84 ? 5.867 -3.352 -18.474 1.00 58.28 84 GLN A C 1
ATOM 679 O O . GLN A 1 84 ? 5.898 -2.548 -17.546 1.00 58.28 84 GLN A O 1
ATOM 684 N N . ASP A 1 85 ? 5.802 -2.972 -19.752 1.00 56.50 85 ASP A N 1
ATOM 685 C CA . ASP A 1 85 ? 5.820 -1.570 -20.176 1.00 56.50 85 ASP A CA 1
ATOM 686 C C . ASP A 1 85 ? 4.628 -0.786 -19.614 1.00 56.50 85 ASP A C 1
ATOM 688 O O . ASP A 1 85 ? 4.769 0.365 -19.209 1.00 56.50 85 ASP A O 1
ATOM 692 N N . GLN A 1 86 ? 3.447 -1.404 -19.531 1.00 62.81 86 GLN A N 1
ATOM 693 C CA . GLN A 1 86 ? 2.249 -0.779 -18.976 1.00 62.81 86 GLN A CA 1
ATOM 694 C C . GLN A 1 86 ? 2.359 -0.583 -17.462 1.00 62.81 86 GLN A C 1
ATOM 696 O O . GLN A 1 86 ? 1.975 0.476 -16.967 1.00 62.81 86 GLN A O 1
ATOM 701 N N . VAL A 1 87 ? 2.914 -1.546 -16.723 1.00 65.69 87 VAL A N 1
ATOM 702 C CA . VAL A 1 87 ? 3.161 -1.403 -15.281 1.00 65.69 87 VAL A CA 1
ATOM 703 C C . VAL A 1 87 ? 4.206 -0.319 -15.024 1.00 65.69 87 VAL A C 1
ATOM 705 O O . VAL A 1 87 ? 3.960 0.569 -14.210 1.00 65.69 87 VAL A O 1
ATOM 708 N N . VAL A 1 88 ? 5.319 -0.325 -15.763 1.00 68.56 88 VAL A N 1
ATOM 709 C CA . VAL A 1 88 ? 6.378 0.688 -15.634 1.00 68.56 88 VAL A CA 1
ATOM 710 C C . VAL A 1 88 ? 5.839 2.082 -15.972 1.00 68.56 88 VAL A C 1
ATOM 712 O O . VAL A 1 88 ? 5.997 3.005 -15.177 1.00 68.56 88 VAL A O 1
ATOM 715 N N . ASN A 1 89 ? 5.095 2.230 -17.071 1.00 63.56 89 ASN A N 1
ATOM 716 C CA . ASN A 1 89 ? 4.489 3.505 -17.471 1.00 63.56 89 ASN A CA 1
ATOM 717 C C . ASN A 1 89 ? 3.442 3.998 -16.453 1.00 63.56 89 ASN A C 1
ATOM 719 O O . ASN A 1 89 ? 3.361 5.187 -16.155 1.00 63.56 89 ASN A O 1
ATOM 723 N N . THR A 1 90 ? 2.664 3.094 -15.851 1.00 63.50 90 THR A N 1
ATOM 724 C CA . THR A 1 90 ? 1.673 3.473 -14.828 1.00 63.50 90 THR A CA 1
ATOM 725 C C . THR A 1 90 ? 2.345 3.931 -13.529 1.00 63.50 90 THR A C 1
ATOM 727 O O . THR A 1 90 ? 1.871 4.873 -12.895 1.00 63.50 90 THR A O 1
ATOM 730 N N . VAL A 1 91 ? 3.467 3.314 -13.147 1.00 62.66 91 VAL A N 1
ATOM 731 C CA . VAL A 1 91 ? 4.259 3.728 -11.979 1.00 62.66 91 VAL A CA 1
ATOM 732 C C . VAL A 1 91 ? 4.921 5.088 -12.217 1.00 62.66 91 VAL A C 1
ATOM 734 O O . VAL A 1 91 ? 4.854 5.945 -11.336 1.00 62.66 91 VAL A O 1
ATOM 737 N N . SER A 1 92 ? 5.465 5.335 -13.411 1.00 60.84 92 SER A N 1
ATOM 738 C CA . SER A 1 92 ? 6.003 6.651 -13.786 1.00 60.84 92 SER A CA 1
ATOM 739 C C . SER A 1 92 ? 4.922 7.737 -13.773 1.00 60.84 92 SER A C 1
ATOM 741 O O . SER A 1 92 ? 5.108 8.780 -13.157 1.00 60.84 92 SER A O 1
ATOM 743 N N . ARG A 1 93 ? 3.730 7.455 -14.313 1.00 56.59 93 ARG A N 1
ATOM 744 C CA . ARG A 1 93 ? 2.596 8.397 -14.312 1.00 56.59 93 ARG A CA 1
ATOM 745 C C . ARG A 1 93 ? 2.073 8.752 -12.920 1.00 56.59 93 ARG A C 1
ATOM 747 O O . ARG A 1 93 ? 1.573 9.854 -12.720 1.00 56.59 93 ARG A O 1
ATOM 754 N N . LEU A 1 94 ? 2.159 7.834 -11.957 1.00 50.22 94 LEU A N 1
ATOM 755 C CA . LEU A 1 94 ? 1.804 8.124 -10.564 1.00 50.22 94 LEU A CA 1
ATOM 756 C C . LEU A 1 94 ? 2.878 8.967 -9.865 1.00 50.22 94 LEU A C 1
ATOM 758 O O . LEU A 1 94 ? 2.536 9.797 -9.024 1.00 50.22 94 LEU A O 1
ATOM 762 N N . ALA A 1 95 ? 4.149 8.808 -10.241 1.00 50.00 95 ALA A N 1
ATOM 763 C CA . ALA A 1 95 ? 5.218 9.696 -9.792 1.00 50.00 95 ALA A CA 1
ATOM 764 C C . ALA A 1 95 ? 5.038 11.124 -10.350 1.00 50.00 95 ALA A C 1
ATOM 766 O O . ALA A 1 95 ? 5.216 12.087 -9.604 1.00 50.00 95 ALA A O 1
ATOM 767 N N . ASP A 1 96 ? 4.577 11.248 -11.598 1.00 46.41 96 ASP A N 1
ATOM 768 C CA . ASP A 1 96 ? 4.264 12.527 -12.261 1.00 46.41 96 ASP A CA 1
ATOM 769 C C . ASP A 1 96 ? 2.976 13.198 -11.743 1.00 46.41 96 ASP A C 1
ATOM 771 O O . ASP A 1 96 ? 2.747 14.384 -11.968 1.00 46.41 96 ASP A O 1
ATOM 775 N N . PHE A 1 97 ? 2.096 12.456 -11.064 1.00 44.53 97 PHE A N 1
ATOM 776 C CA . PHE A 1 97 ? 0.875 13.008 -10.464 1.00 44.53 97 PHE A CA 1
ATOM 777 C C . PHE A 1 97 ? 1.125 13.583 -9.061 1.00 44.53 97 PHE A C 1
ATOM 779 O O . PHE A 1 97 ? 0.495 14.561 -8.666 1.00 44.53 97 PHE A O 1
ATOM 786 N N . ILE A 1 98 ? 2.054 12.988 -8.306 1.00 49.75 98 ILE A N 1
ATOM 787 C CA . ILE A 1 98 ? 2.444 13.460 -6.966 1.00 49.75 98 ILE A CA 1
ATOM 788 C C . ILE A 1 98 ? 3.376 14.680 -7.064 1.00 49.75 98 ILE A C 1
ATOM 790 O O . ILE A 1 98 ? 3.371 15.538 -6.182 1.00 49.75 98 ILE A O 1
ATOM 794 N N . VAL A 1 99 ? 4.138 14.791 -8.152 1.00 48.00 99 VAL A N 1
ATOM 795 C CA . VAL A 1 99 ? 4.974 15.950 -8.480 1.00 48.00 99 VAL A CA 1
ATOM 796 C C . VAL A 1 99 ? 4.288 16.696 -9.617 1.00 48.00 99 VAL A C 1
ATOM 798 O O . VAL A 1 99 ? 4.397 16.281 -10.759 1.00 48.00 99 VAL A O 1
ATOM 801 N N . GLY A 1 100 ? 3.538 17.757 -9.316 1.00 35.72 100 GLY A N 1
ATOM 802 C CA . GLY A 1 100 ? 2.749 18.505 -10.300 1.00 35.72 100 GLY A CA 1
ATOM 803 C C . GLY A 1 100 ? 3.458 18.733 -11.645 1.00 35.72 100 GLY A C 1
ATOM 804 O O . GLY A 1 100 ? 4.356 19.558 -11.739 1.00 35.72 100 GLY A O 1
ATOM 805 N N . SER A 1 101 ? 3.005 17.981 -12.653 1.00 48.44 101 SER A N 1
ATOM 806 C CA . SER A 1 101 ? 3.103 18.133 -14.115 1.00 48.44 101 SER A CA 1
ATOM 807 C C . SER A 1 101 ? 4.199 19.032 -14.715 1.00 48.44 101 SER A C 1
ATOM 809 O O . SER A 1 101 ? 4.188 20.251 -14.554 1.00 48.44 101 SER A O 1
ATOM 811 N N . SER A 1 102 ? 4.931 18.483 -15.688 1.00 38.16 102 SER A N 1
ATOM 812 C CA . SER A 1 102 ? 4.987 19.088 -17.030 1.00 38.16 102 SER A CA 1
ATOM 813 C C . SER A 1 1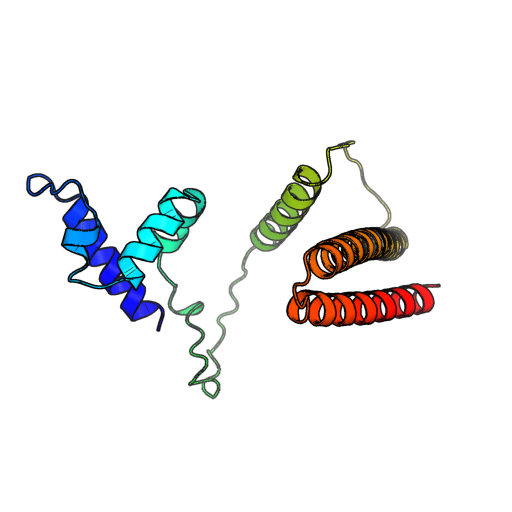02 ? 5.187 18.015 -18.099 1.00 38.16 102 SER A C 1
ATOM 815 O O . SER A 1 102 ? 6.279 17.503 -18.316 1.00 38.16 102 SER A O 1
ATOM 817 N N . THR A 1 103 ? 4.090 17.668 -18.774 1.00 54.00 103 THR A N 1
ATOM 818 C CA . THR A 1 103 ? 4.097 16.894 -20.017 1.00 54.00 103 THR A CA 1
ATOM 819 C C . THR A 1 103 ? 4.681 17.743 -21.140 1.00 54.00 103 THR A C 1
ATOM 821 O O . THR A 1 103 ? 4.146 18.809 -21.431 1.00 54.00 103 THR A O 1
ATOM 824 N N . THR A 1 104 ? 5.686 17.234 -21.852 1.00 36.06 104 THR A N 1
ATOM 825 C CA . THR A 1 104 ? 5.893 17.591 -23.261 1.00 36.06 104 THR A CA 1
ATOM 826 C C . THR A 1 104 ? 6.174 16.342 -24.091 1.00 36.06 104 THR A C 1
ATOM 828 O O . THR A 1 104 ? 6.714 15.344 -23.621 1.00 36.06 104 THR A O 1
ATOM 831 N N . VAL A 1 105 ? 5.639 16.378 -25.305 1.00 45.81 105 VAL A N 1
ATOM 832 C CA . VAL A 1 105 ? 5.332 15.249 -26.178 1.00 45.81 105 VAL A CA 1
ATOM 833 C C . VAL A 1 105 ? 6.481 14.981 -27.153 1.00 45.81 105 VAL A C 1
ATOM 835 O O . VAL A 1 105 ? 6.864 15.875 -27.892 1.00 45.81 105 VAL A O 1
ATOM 838 N N . ALA A 1 106 ? 6.893 13.710 -27.187 1.00 49.69 106 ALA A N 1
ATOM 839 C CA . ALA A 1 106 ? 7.360 12.890 -28.314 1.00 49.69 106 ALA A CA 1
ATOM 840 C C . ALA A 1 106 ? 8.592 13.266 -29.172 1.00 49.69 106 ALA A C 1
ATOM 842 O O . ALA A 1 106 ? 8.905 14.419 -29.437 1.00 49.69 106 ALA A O 1
ATOM 843 N N . VAL A 1 107 ? 9.111 12.172 -29.760 1.00 46.91 107 VAL A N 1
ATOM 844 C CA . VAL A 1 107 ? 9.845 11.995 -31.036 1.00 46.91 107 VAL A CA 1
ATOM 845 C C . VAL A 1 107 ? 11.318 11.547 -30.870 1.00 46.91 107 VAL A C 1
ATOM 847 O O . VAL A 1 107 ? 11.986 11.950 -29.922 1.00 46.91 107 VAL A O 1
ATOM 850 N N . PRO A 1 108 ? 11.786 10.590 -31.708 1.00 58.84 108 PRO A N 1
ATOM 851 C CA . PRO A 1 108 ? 12.794 9.593 -31.361 1.00 58.84 108 PRO A CA 1
ATOM 852 C C . PRO A 1 108 ? 14.186 9.964 -31.874 1.00 58.84 108 PRO A C 1
ATOM 854 O O . PRO A 1 108 ? 14.287 10.713 -32.843 1.00 58.84 108 PRO A O 1
ATOM 857 N N . SER A 1 109 ? 15.240 9.365 -31.300 1.00 42.69 109 SER A N 1
ATOM 858 C CA . SER A 1 109 ? 16.390 8.772 -32.022 1.00 42.69 109 SER A CA 1
ATOM 859 C C . SER A 1 109 ? 17.591 8.474 -31.108 1.00 42.69 109 SER A C 1
ATOM 861 O O . SER A 1 109 ? 17.765 9.069 -30.050 1.00 42.69 109 SER A O 1
ATOM 863 N N . THR A 1 110 ? 18.472 7.598 -31.611 1.00 39.31 110 THR A N 1
ATOM 864 C CA . THR A 1 110 ? 19.889 7.387 -31.231 1.00 39.31 110 THR A CA 1
ATOM 865 C C . THR A 1 110 ? 20.179 6.641 -29.916 1.00 39.31 110 THR A C 1
ATOM 867 O O . THR A 1 110 ? 20.571 7.193 -28.892 1.00 39.31 110 THR A O 1
ATOM 870 N N . ALA A 1 111 ? 20.059 5.315 -30.012 1.00 45.47 111 ALA A N 1
ATOM 871 C CA . ALA A 1 111 ? 20.016 4.319 -28.940 1.00 45.47 111 ALA A CA 1
ATOM 872 C C . ALA A 1 111 ? 21.347 3.943 -28.242 1.00 45.47 111 ALA A C 1
ATOM 874 O O . ALA A 1 111 ? 21.443 2.837 -27.725 1.00 45.47 111 ALA A O 1
ATOM 875 N N . SER A 1 112 ? 22.369 4.804 -28.183 1.00 48.75 112 SER A N 1
ATOM 876 C CA . SER A 1 112 ? 23.595 4.453 -27.424 1.00 48.75 112 SER A CA 1
ATOM 877 C C . SER A 1 112 ? 24.042 5.501 -26.409 1.00 48.75 112 SER A C 1
ATOM 879 O O . SER A 1 112 ? 24.433 5.126 -25.311 1.00 48.75 112 SER A O 1
ATOM 881 N N . ASN A 1 113 ? 23.930 6.795 -26.716 1.00 47.41 113 ASN A N 1
ATOM 882 C CA . ASN A 1 113 ? 24.258 7.858 -25.752 1.00 47.41 113 ASN A CA 1
ATOM 883 C C . ASN A 1 113 ? 23.023 8.359 -24.991 1.00 47.41 113 ASN A C 1
ATOM 885 O O . ASN A 1 113 ? 23.144 8.839 -23.870 1.00 47.41 113 ASN A O 1
ATOM 889 N N . ALA A 1 114 ? 21.828 8.194 -25.568 1.00 50.88 114 ALA A N 1
ATOM 890 C CA . ALA A 1 114 ? 20.578 8.562 -24.911 1.00 50.88 114 ALA A CA 1
ATOM 891 C C . ALA A 1 114 ? 20.314 7.722 -23.652 1.00 50.88 114 ALA A C 1
ATOM 893 O O . ALA A 1 114 ? 19.830 8.261 -22.668 1.00 50.88 114 ALA A O 1
ATOM 894 N N . ASN A 1 115 ? 20.682 6.434 -23.662 1.00 54.03 115 ASN A N 1
ATOM 895 C CA . ASN A 1 115 ? 20.398 5.523 -22.550 1.00 54.03 115 ASN A CA 1
ATOM 896 C C . ASN A 1 115 ? 21.224 5.873 -21.298 1.00 54.03 115 ASN A C 1
ATOM 898 O O . ASN A 1 115 ? 20.678 5.947 -20.207 1.00 54.03 115 ASN A O 1
ATOM 902 N N . ARG A 1 116 ? 22.515 6.198 -21.466 1.00 55.91 116 ARG A N 1
ATOM 903 C CA . ARG A 1 116 ? 23.407 6.581 -20.356 1.00 55.91 116 ARG A CA 1
ATOM 904 C C . ARG A 1 116 ? 23.013 7.930 -19.737 1.00 55.91 116 ARG A C 1
ATOM 906 O O . ARG A 1 116 ? 22.927 8.037 -18.521 1.00 55.91 116 ARG A O 1
ATOM 913 N N . ASN A 1 117 ? 22.670 8.917 -20.569 1.00 60.62 117 ASN A N 1
ATOM 914 C CA . ASN A 1 117 ? 22.182 10.222 -20.103 1.00 60.62 117 ASN A CA 1
ATOM 915 C C . ASN A 1 117 ? 20.789 10.124 -19.449 1.00 60.62 117 ASN A C 1
ATOM 917 O O . ASN A 1 117 ? 20.458 10.895 -18.550 1.00 60.62 117 ASN A O 1
ATOM 921 N N . GLN A 1 118 ? 19.957 9.179 -19.901 1.00 64.31 118 GLN A N 1
ATOM 922 C CA . GLN A 1 118 ? 18.663 8.885 -19.291 1.00 64.31 118 GLN A CA 1
ATOM 923 C C . GLN A 1 118 ? 18.838 8.216 -17.921 1.00 64.31 118 GLN A C 1
ATOM 925 O O . GLN A 1 118 ? 18.166 8.614 -16.972 1.00 64.31 118 GLN A O 1
ATOM 930 N N . ASP A 1 119 ? 19.775 7.275 -17.794 1.00 71.62 119 ASP A N 1
ATOM 931 C CA . ASP A 1 119 ? 20.111 6.626 -16.523 1.00 71.62 119 ASP A CA 1
ATOM 932 C C . ASP A 1 119 ? 20.672 7.633 -15.500 1.00 71.62 119 ASP A C 1
ATOM 934 O O . ASP A 1 119 ? 20.247 7.640 -14.342 1.00 71.62 119 ASP A O 1
ATOM 938 N N . GLU A 1 120 ? 21.548 8.544 -15.935 1.00 77.81 120 GLU A N 1
ATOM 939 C CA . GLU A 1 120 ? 22.095 9.634 -15.116 1.00 77.81 120 GLU A CA 1
ATOM 940 C C . GLU A 1 120 ? 21.004 10.621 -14.659 1.00 77.81 120 GLU A C 1
ATOM 942 O O . GLU A 1 120 ? 20.889 10.932 -13.471 1.00 77.81 120 GLU A O 1
ATOM 947 N N . SER A 1 121 ? 20.132 11.059 -15.575 1.00 79.00 121 SER A N 1
ATOM 948 C CA . SER A 1 121 ? 19.016 11.962 -15.262 1.00 79.00 121 SER A CA 1
ATOM 949 C C . SER A 1 121 ? 18.039 11.349 -14.249 1.00 79.00 121 SER A C 1
ATOM 951 O O . SER A 1 121 ? 17.600 12.026 -13.315 1.00 79.00 121 SER A O 1
ATOM 953 N N . VAL A 1 122 ? 17.747 10.050 -14.376 1.00 83.75 122 VAL A N 1
ATOM 954 C CA . VAL A 1 122 ? 16.904 9.305 -13.426 1.00 83.75 122 VAL A CA 1
ATOM 955 C C . VAL A 1 122 ? 17.583 9.173 -12.055 1.00 83.75 122 VAL A C 1
ATOM 957 O O . VAL A 1 122 ? 16.917 9.269 -11.017 1.00 83.75 122 VAL A O 1
ATOM 960 N N . LEU A 1 123 ? 18.904 8.980 -12.018 1.00 82.12 123 LEU A N 1
ATOM 961 C CA . LEU A 1 123 ? 19.692 8.961 -10.783 1.00 82.12 123 LEU A CA 1
ATOM 962 C C . LEU A 1 123 ? 19.674 10.316 -10.066 1.00 82.12 123 LEU A C 1
ATOM 964 O O . LEU A 1 123 ? 19.414 10.356 -8.861 1.00 82.12 123 LEU A O 1
ATOM 968 N N . LEU A 1 124 ? 19.869 11.415 -10.794 1.00 88.50 124 LEU A N 1
ATOM 969 C CA . LEU A 1 124 ? 19.830 12.780 -10.259 1.00 88.50 124 LEU A CA 1
ATOM 970 C C . LEU A 1 124 ? 18.453 13.155 -9.692 1.00 88.50 124 LEU A C 1
ATOM 972 O O . LEU A 1 124 ? 18.365 13.708 -8.591 1.00 88.50 124 LEU A O 1
ATOM 976 N N . ASP A 1 125 ? 17.370 12.797 -10.385 1.00 88.81 125 ASP A N 1
ATOM 977 C CA . ASP A 1 125 ? 16.001 12.990 -9.888 1.00 88.81 125 ASP A CA 1
ATOM 978 C C . ASP A 1 125 ? 15.776 12.222 -8.574 1.00 88.81 125 ASP A C 1
ATOM 980 O O . ASP A 1 125 ? 15.282 12.761 -7.577 1.00 88.81 125 ASP A O 1
ATOM 984 N N . ARG A 1 126 ? 16.230 10.967 -8.517 1.00 85.38 126 ARG A N 1
ATOM 985 C CA . ARG A 1 126 ? 16.108 10.132 -7.319 1.00 85.38 126 ARG A CA 1
ATOM 986 C C . ARG A 1 126 ? 16.952 10.643 -6.147 1.00 85.38 126 ARG A C 1
ATOM 988 O O . ARG A 1 126 ? 16.505 10.548 -5.002 1.00 85.38 126 ARG A O 1
ATOM 995 N N . ILE A 1 127 ? 18.140 11.185 -6.412 1.00 87.88 127 ILE A N 1
ATOM 996 C CA . ILE A 1 127 ? 18.996 11.847 -5.417 1.00 87.88 127 ILE A CA 1
ATOM 997 C C . ILE A 1 127 ? 18.301 13.099 -4.871 1.00 87.88 127 ILE A C 1
ATOM 999 O O . ILE A 1 127 ? 18.227 13.281 -3.656 1.00 87.88 127 ILE A O 1
ATOM 1003 N N . THR A 1 128 ? 17.733 13.931 -5.741 1.00 88.69 128 THR A N 1
ATOM 1004 C CA . THR A 1 128 ? 16.996 15.145 -5.348 1.00 88.69 128 THR A CA 1
ATOM 1005 C C . THR A 1 128 ? 15.797 14.804 -4.458 1.00 88.69 128 THR A C 1
ATOM 1007 O O . THR A 1 128 ? 15.608 15.399 -3.396 1.00 88.69 128 THR A O 1
ATOM 1010 N N . LYS A 1 129 ? 15.033 13.765 -4.821 1.00 86.25 129 LYS A N 1
ATOM 1011 C CA . LYS A 1 129 ? 13.902 13.266 -4.020 1.00 86.25 129 LYS A CA 1
ATOM 1012 C C . LYS A 1 129 ? 14.324 12.751 -2.642 1.00 86.25 129 LYS A C 1
ATOM 1014 O O . LYS A 1 129 ? 13.594 12.944 -1.672 1.00 86.25 129 LYS A O 1
ATOM 1019 N N . LEU A 1 130 ? 15.487 12.105 -2.536 1.00 89.31 130 LEU A N 1
ATOM 1020 C CA . LEU A 1 130 ? 16.007 11.634 -1.249 1.00 89.31 130 LEU A CA 1
ATOM 1021 C C . LEU A 1 130 ? 16.432 12.775 -0.330 1.00 89.31 130 LEU A C 1
ATOM 1023 O O . LEU A 1 130 ? 16.136 12.695 0.858 1.00 89.31 130 LEU A O 1
ATOM 1027 N N . HIS A 1 131 ? 17.054 13.833 -0.858 1.00 91.12 131 HIS A N 1
ATOM 1028 C CA . HIS A 1 131 ? 17.352 15.029 -0.064 1.00 91.12 131 HIS A CA 1
ATOM 1029 C C . HIS A 1 131 ? 16.072 15.632 0.520 1.00 91.12 131 HIS A C 1
ATOM 1031 O O . HIS A 1 131 ? 15.980 15.822 1.727 1.00 91.12 131 HIS A O 1
ATOM 1037 N N . HIS A 1 132 ? 15.032 15.793 -0.302 1.00 90.62 132 HIS A N 1
ATOM 1038 C CA . HIS A 1 132 ? 13.755 16.328 0.170 1.00 90.62 132 HIS A CA 1
ATOM 1039 C C . HIS A 1 132 ? 13.100 15.466 1.269 1.00 90.62 132 HIS A C 1
ATOM 1041 O O . HIS A 1 132 ? 12.532 15.988 2.228 1.00 90.62 132 HIS A O 1
ATOM 1047 N N . LEU A 1 133 ? 13.179 14.134 1.153 1.00 87.62 133 LEU A N 1
ATOM 1048 C CA . LEU A 1 133 ? 12.677 13.219 2.183 1.00 87.62 133 LEU A CA 1
ATOM 1049 C C . LEU A 1 133 ? 13.478 13.309 3.484 1.00 87.62 133 LEU A C 1
ATOM 1051 O O . LEU A 1 133 ? 12.881 13.272 4.558 1.00 87.62 133 LEU A O 1
ATOM 1055 N N . ILE A 1 134 ? 14.802 13.435 3.392 1.00 91.25 134 ILE A N 1
ATOM 1056 C CA . ILE A 1 134 ? 15.686 13.614 4.548 1.00 91.25 134 ILE A CA 1
ATOM 1057 C C . ILE A 1 134 ? 15.323 14.904 5.285 1.00 91.25 134 ILE A C 1
ATOM 1059 O O . ILE A 1 134 ? 15.064 14.843 6.485 1.00 91.25 134 ILE A O 1
ATOM 1063 N N . ASP A 1 135 ? 15.192 16.021 4.567 1.00 91.88 135 ASP A N 1
ATOM 1064 C CA . ASP A 1 135 ? 14.829 17.316 5.153 1.00 91.88 135 ASP A CA 1
ATOM 1065 C C . ASP A 1 135 ? 13.477 17.243 5.877 1.00 91.88 135 ASP A C 1
ATOM 1067 O O . ASP A 1 135 ? 13.324 17.715 7.004 1.00 91.88 135 ASP A O 1
ATOM 1071 N N . LYS A 1 136 ? 12.489 16.582 5.259 1.00 90.62 136 LYS A N 1
ATOM 1072 C CA . LYS A 1 136 ? 11.152 16.411 5.841 1.00 90.62 136 LYS A CA 1
ATOM 1073 C C . LYS A 1 136 ? 11.162 15.540 7.100 1.00 90.62 136 LYS A C 1
ATOM 1075 O O . LYS A 1 136 ? 10.445 15.836 8.053 1.00 90.62 136 LYS A O 1
ATOM 1080 N N . VAL A 1 137 ? 11.944 14.461 7.113 1.00 89.06 137 VAL A N 1
ATOM 1081 C CA . VAL A 1 137 ? 12.067 1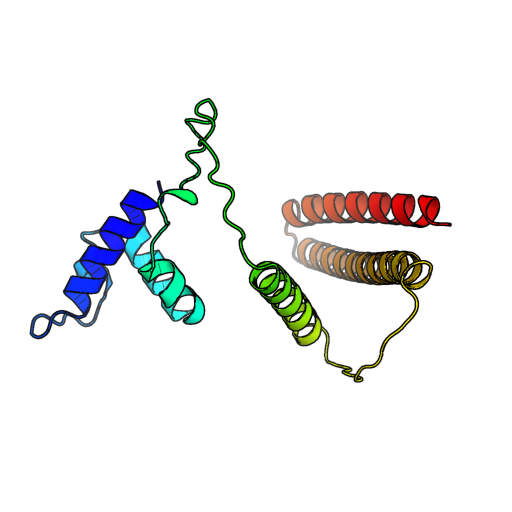3.583 8.288 1.00 89.06 137 VAL A CA 1
ATOM 1082 C C . VAL A 1 137 ? 12.827 14.285 9.408 1.00 89.06 137 VAL A C 1
ATOM 1084 O O . VAL A 1 137 ? 12.422 14.180 10.560 1.00 89.06 137 VAL A O 1
ATOM 1087 N N . GLN A 1 138 ? 13.866 15.057 9.089 1.00 92.44 138 GLN A N 1
ATOM 1088 C CA . GLN A 1 138 ? 14.579 15.882 10.066 1.00 92.44 138 GLN A CA 1
ATOM 1089 C C . GLN A 1 138 ? 13.683 16.963 10.677 1.00 92.44 138 GLN A C 1
ATOM 1091 O O . GLN A 1 138 ? 13.758 17.211 11.879 1.00 92.44 138 GLN A O 1
ATOM 1096 N N . GLU A 1 139 ? 12.809 17.588 9.886 1.00 90.62 139 GLU A N 1
ATOM 1097 C CA . GLU A 1 139 ? 11.792 18.502 10.413 1.00 90.62 139 GLU A CA 1
ATOM 1098 C C . GLU A 1 139 ? 10.830 17.776 11.357 1.00 90.62 139 GLU A C 1
ATOM 1100 O O . GLU A 1 139 ? 10.595 18.238 12.469 1.00 90.62 139 GLU A O 1
ATOM 1105 N N . SER A 1 140 ? 10.350 16.594 10.961 1.00 86.94 140 SER A N 1
ATOM 1106 C CA . SER A 1 140 ? 9.456 15.783 11.791 1.00 86.94 140 SER A CA 1
ATOM 1107 C C . SER A 1 140 ? 10.101 15.355 13.114 1.00 86.94 140 SER A C 1
ATOM 1109 O O . SER A 1 140 ? 9.432 15.362 14.144 1.00 86.94 140 SER A O 1
ATOM 1111 N N . ILE A 1 141 ? 11.391 15.003 13.110 1.00 89.81 141 ILE A N 1
ATOM 1112 C CA . ILE A 1 141 ? 12.142 14.674 14.330 1.00 89.81 141 ILE A CA 1
ATOM 1113 C C . ILE A 1 141 ? 12.199 15.897 15.248 1.00 89.81 141 ILE A C 1
ATOM 1115 O O . ILE A 1 141 ? 11.799 15.800 16.403 1.00 89.81 141 ILE A O 1
ATOM 1119 N N . ARG A 1 142 ? 12.586 17.068 14.721 1.00 91.12 142 ARG A N 1
ATOM 1120 C CA . ARG A 1 142 ? 12.640 18.319 15.497 1.00 91.12 142 ARG A CA 1
ATOM 1121 C C . ARG A 1 142 ? 11.286 18.696 16.099 1.00 91.12 142 ARG A C 1
ATOM 1123 O O . ARG A 1 142 ? 11.233 19.171 17.231 1.00 91.12 142 ARG A O 1
ATOM 1130 N N . THR A 1 143 ? 10.189 18.475 15.371 1.00 90.12 143 THR A N 1
ATOM 1131 C CA . THR A 1 143 ? 8.840 18.728 15.898 1.00 90.12 143 THR A CA 1
ATOM 1132 C C . THR A 1 143 ? 8.451 17.758 17.012 1.00 90.12 143 THR A C 1
ATOM 1134 O O . THR A 1 143 ? 7.843 18.181 17.989 1.00 90.12 143 THR A O 1
ATOM 1137 N N . GLU A 1 144 ? 8.817 16.478 16.907 1.00 86.81 144 GLU A N 1
ATOM 1138 C CA . GLU A 1 144 ? 8.540 15.483 17.952 1.00 86.81 144 GLU A CA 1
ATOM 1139 C C . GLU A 1 144 ? 9.389 15.726 19.208 1.00 86.81 144 GLU A C 1
ATOM 1141 O O . GLU A 1 144 ? 8.864 15.671 20.320 1.00 86.81 144 GLU A O 1
ATOM 1146 N N . GLU A 1 145 ? 10.661 16.102 19.045 1.00 88.31 145 GLU A N 1
ATOM 1147 C CA . GLU A 1 145 ? 11.544 16.500 20.149 1.00 88.31 145 GLU A CA 1
ATOM 1148 C C . GLU A 1 145 ? 11.018 17.743 20.882 1.00 88.31 145 GLU A C 1
ATOM 1150 O O . GLU A 1 145 ? 11.008 17.779 22.113 1.00 88.31 145 GLU A O 1
ATOM 1155 N N . ALA A 1 146 ? 10.519 18.743 20.145 1.00 86.00 146 ALA A N 1
ATOM 1156 C CA . ALA A 1 146 ? 9.892 19.934 20.725 1.00 86.00 146 ALA A CA 1
ATOM 1157 C C . ALA A 1 146 ? 8.609 19.606 21.512 1.00 86.00 146 ALA A C 1
ATOM 1159 O O . ALA A 1 146 ? 8.281 20.297 22.477 1.00 86.00 146 ALA A O 1
ATOM 1160 N N . ASN A 1 147 ? 7.913 18.533 21.129 1.00 85.81 147 ASN A N 1
ATOM 1161 C CA . ASN A 1 147 ? 6.736 18.014 21.823 1.00 85.81 147 ASN A CA 1
ATOM 1162 C C . ASN A 1 147 ? 7.092 17.059 22.982 1.00 85.81 147 ASN A C 1
ATOM 1164 O O . ASN A 1 147 ? 6.192 16.605 23.688 1.00 85.81 147 ASN A O 1
ATOM 1168 N N . GLY A 1 148 ? 8.382 16.771 23.203 1.00 81.81 148 GLY A N 1
ATOM 1169 C CA . GLY A 1 148 ? 8.869 15.888 24.268 1.00 81.81 148 GLY A CA 1
ATOM 1170 C C . GLY A 1 148 ? 8.731 14.391 23.971 1.00 81.81 148 GLY A C 1
ATOM 1171 O O . GLY A 1 148 ? 8.857 13.578 24.888 1.00 81.81 148 GLY A O 1
ATOM 1172 N N . ASN A 1 149 ? 8.480 14.019 22.715 1.00 85.44 149 ASN A N 1
ATOM 1173 C CA . ASN A 1 149 ? 8.345 12.634 22.275 1.00 85.44 149 ASN A CA 1
ATOM 1174 C C . ASN A 1 149 ? 9.673 12.092 21.735 1.00 85.44 149 ASN A C 1
ATOM 1176 O O . ASN A 1 149 ? 10.478 12.818 21.153 1.00 85.44 149 ASN A O 1
ATOM 1180 N N . THR A 1 150 ? 9.898 10.784 21.878 1.00 79.44 150 THR A N 1
ATOM 1181 C CA . THR A 1 150 ? 11.063 10.117 21.286 1.00 79.44 150 THR A CA 1
ATOM 1182 C C . THR A 1 150 ? 10.773 9.704 19.844 1.00 79.44 150 THR A C 1
ATOM 1184 O O . THR A 1 150 ? 9.925 8.857 19.565 1.00 79.44 150 THR A O 1
ATOM 1187 N N . ALA A 1 151 ? 11.526 10.267 18.901 1.00 82.62 151 ALA A N 1
ATOM 1188 C CA . ALA A 1 151 ? 11.359 10.045 17.466 1.00 82.62 151 ALA A CA 1
ATOM 1189 C C . ALA A 1 151 ? 12.159 8.832 16.939 1.00 82.62 151 ALA A C 1
ATOM 1191 O O . ALA A 1 151 ? 12.634 8.838 15.805 1.00 82.62 151 ALA A O 1
ATOM 1192 N N . SER A 1 152 ? 12.297 7.766 17.737 1.00 84.50 152 SER A N 1
ATOM 1193 C CA . SER A 1 152 ? 13.222 6.649 17.457 1.00 84.50 152 SER A CA 1
ATOM 1194 C C . SER A 1 152 ? 12.979 5.967 16.097 1.00 84.50 152 SER A C 1
ATOM 1196 O O . SER A 1 152 ? 13.925 5.657 15.376 1.00 84.50 152 SER A O 1
ATOM 1198 N N . ALA A 1 153 ? 11.716 5.805 15.687 1.00 82.94 153 ALA A N 1
ATOM 1199 C CA . ALA A 1 153 ? 11.379 5.245 14.374 1.00 82.94 153 ALA A CA 1
ATOM 1200 C C . ALA A 1 153 ? 11.727 6.192 13.205 1.00 82.94 153 ALA A C 1
ATOM 1202 O O . ALA A 1 153 ? 12.101 5.745 12.118 1.00 82.94 153 ALA A O 1
ATOM 1203 N N . LEU A 1 154 ? 11.616 7.508 13.417 1.00 84.69 154 LEU A N 1
ATOM 1204 C CA . LEU A 1 154 ? 11.978 8.508 12.413 1.00 84.69 154 LEU A CA 1
ATOM 1205 C C . LEU A 1 154 ? 13.500 8.585 12.250 1.00 84.69 154 LEU A C 1
ATOM 1207 O O . LEU A 1 154 ? 13.974 8.643 11.117 1.00 84.69 154 LEU A O 1
ATOM 1211 N N . GLU A 1 155 ? 14.257 8.490 13.342 1.00 88.81 155 GLU A N 1
ATOM 1212 C CA . GLU A 1 155 ? 15.724 8.418 13.330 1.00 88.81 155 GLU A CA 1
ATOM 1213 C C . GLU A 1 155 ? 16.243 7.180 12.585 1.00 88.81 155 GLU A C 1
ATOM 1215 O O . GLU A 1 155 ? 17.161 7.281 11.766 1.00 88.81 155 GLU A O 1
ATOM 1220 N N . GLU A 1 156 ? 15.622 6.013 12.792 1.00 89.12 156 GLU A N 1
ATOM 1221 C CA . GLU A 1 156 ? 15.966 4.798 12.046 1.00 89.12 156 GLU A CA 1
ATOM 1222 C C . GLU A 1 156 ? 15.709 4.980 10.541 1.00 89.12 156 GLU A C 1
ATOM 1224 O O . GLU A 1 156 ? 16.566 4.666 9.705 1.00 89.12 156 GLU A O 1
ATOM 1229 N N . SER A 1 157 ? 14.561 5.567 10.183 1.00 83.12 157 SER A N 1
ATOM 1230 C CA . SER A 1 157 ? 14.229 5.869 8.788 1.00 83.12 157 SER A CA 1
ATOM 1231 C C . SER A 1 157 ? 15.200 6.879 8.156 1.00 83.12 157 SER A C 1
ATOM 1233 O O . SER A 1 157 ? 15.630 6.688 7.016 1.00 83.12 157 SER A O 1
ATOM 1235 N N . LEU A 1 158 ? 15.627 7.898 8.911 1.00 88.25 158 LEU A N 1
ATOM 1236 C CA . LEU A 1 158 ? 16.612 8.892 8.489 1.00 88.25 158 LEU A CA 1
ATOM 1237 C C . LEU A 1 158 ? 17.950 8.228 8.137 1.00 88.25 158 LEU A C 1
ATOM 1239 O O . LEU A 1 158 ? 18.507 8.487 7.067 1.00 88.25 158 LEU A O 1
ATOM 1243 N N . GLY A 1 159 ? 18.421 7.306 8.982 1.00 85.50 159 GLY A N 1
ATOM 1244 C CA . GLY A 1 159 ? 19.641 6.540 8.724 1.00 85.50 159 GLY A CA 1
ATOM 1245 C C . GLY A 1 159 ? 19.558 5.690 7.449 1.00 85.50 159 GLY A C 1
ATOM 1246 O O . GLY A 1 159 ? 20.531 5.590 6.694 1.00 85.50 159 GLY A O 1
ATOM 1247 N N . LEU A 1 160 ? 18.391 5.109 7.149 1.00 89.69 160 LEU A N 1
ATOM 1248 C CA . LEU A 1 160 ? 18.170 4.362 5.905 1.00 89.69 160 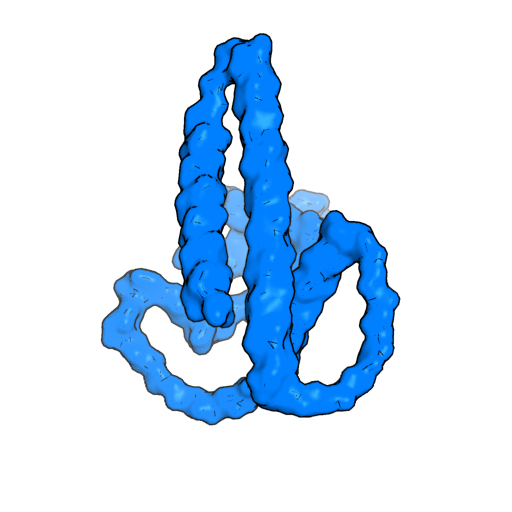LEU A CA 1
ATOM 1249 C C . LEU A 1 160 ? 18.211 5.272 4.670 1.00 89.69 160 LEU A C 1
ATOM 1251 O O . LEU A 1 160 ? 18.818 4.900 3.659 1.00 89.69 160 LEU A O 1
ATOM 1255 N N . TYR A 1 161 ? 17.606 6.461 4.742 1.00 88.56 161 TYR A N 1
ATOM 1256 C CA . TYR A 1 161 ? 17.628 7.422 3.637 1.00 88.56 161 TYR A CA 1
ATOM 1257 C C . TYR A 1 161 ? 19.038 7.944 3.360 1.00 88.56 161 TYR A C 1
ATOM 1259 O O . TYR A 1 161 ? 19.444 7.980 2.198 1.00 88.56 161 TYR A O 1
ATOM 1267 N N . GLN A 1 162 ? 19.821 8.233 4.399 1.00 88.56 162 GLN A N 1
ATOM 1268 C CA . GLN A 1 162 ? 21.219 8.650 4.263 1.00 88.56 162 GLN A CA 1
ATOM 1269 C C . GLN A 1 162 ? 22.090 7.568 3.603 1.00 88.56 162 GLN A C 1
ATOM 1271 O O . GLN A 1 162 ? 22.815 7.853 2.649 1.00 88.56 162 GLN A O 1
ATOM 1276 N N . ARG A 1 163 ? 21.967 6.296 4.018 1.00 90.75 163 ARG A N 1
ATOM 1277 C CA . ARG A 1 163 ? 22.689 5.179 3.368 1.00 90.75 163 ARG A CA 1
ATOM 1278 C C . ARG A 1 163 ? 22.293 5.002 1.903 1.00 90.75 163 ARG A C 1
ATOM 1280 O O . ARG A 1 163 ? 23.122 4.651 1.063 1.00 90.75 163 ARG A O 1
ATOM 1287 N N . ARG A 1 164 ? 21.010 5.198 1.585 1.00 86.44 164 ARG A N 1
ATOM 1288 C CA . ARG A 1 164 ? 20.505 5.092 0.211 1.00 86.44 164 ARG A CA 1
ATOM 1289 C C . ARG A 1 164 ? 20.990 6.249 -0.659 1.00 86.44 164 ARG A C 1
ATOM 1291 O O . ARG A 1 164 ? 21.306 6.009 -1.820 1.00 86.44 164 ARG A O 1
ATOM 1298 N N . LEU A 1 165 ? 21.070 7.455 -0.102 1.00 88.12 165 LEU A N 1
ATOM 1299 C CA . LEU A 1 165 ? 21.628 8.627 -0.768 1.00 88.12 165 LEU A CA 1
ATOM 1300 C C . LEU A 1 165 ? 23.102 8.403 -1.120 1.00 88.12 165 LEU A C 1
ATOM 1302 O O . LEU A 1 165 ? 23.468 8.536 -2.284 1.00 88.12 165 LEU A O 1
ATOM 1306 N N . GLN A 1 166 ? 23.905 7.950 -0.153 1.00 89.94 166 GLN A N 1
ATOM 1307 C CA . GLN A 1 166 ? 25.326 7.670 -0.360 1.00 89.94 166 GLN A CA 1
ATOM 1308 C C . GLN A 1 166 ? 25.549 6.647 -1.482 1.00 89.94 166 GLN A C 1
ATOM 1310 O O . GLN A 1 166 ? 26.384 6.850 -2.355 1.00 89.94 166 GLN A O 1
ATOM 1315 N N . ARG A 1 167 ? 24.742 5.578 -1.519 1.00 88.81 167 ARG A N 1
ATOM 1316 C CA . ARG A 1 167 ? 24.817 4.566 -2.582 1.00 88.81 167 ARG A CA 1
ATOM 1317 C C . ARG A 1 167 ? 24.550 5.147 -3.969 1.00 88.81 167 ARG A C 1
ATOM 1319 O O . ARG A 1 167 ? 25.240 4.782 -4.912 1.00 88.81 167 ARG A O 1
ATOM 1326 N N . LEU A 1 168 ? 23.543 6.010 -4.102 1.00 85.75 168 LEU A N 1
ATOM 1327 C CA . LEU A 1 168 ? 23.201 6.615 -5.392 1.00 85.75 168 LEU A CA 1
ATOM 1328 C C . LEU A 1 168 ? 24.246 7.641 -5.831 1.00 85.75 168 LEU A C 1
ATOM 1330 O O . LEU A 1 168 ? 24.530 7.730 -7.015 1.00 85.75 168 LEU A O 1
ATOM 1334 N N . GLN A 1 169 ? 24.848 8.368 -4.889 1.00 85.56 169 GLN A N 1
ATOM 1335 C CA . GLN A 1 169 ? 25.966 9.266 -5.176 1.00 85.56 169 GLN A CA 1
ATOM 1336 C C . GLN A 1 169 ? 27.201 8.498 -5.662 1.00 85.56 169 GLN A C 1
ATOM 1338 O O . GLN A 1 169 ? 27.835 8.934 -6.613 1.00 85.56 169 GLN A O 1
ATOM 1343 N N . THR A 1 170 ? 27.515 7.337 -5.073 1.00 88.81 170 THR A N 1
ATOM 1344 C CA . THR A 1 170 ? 28.583 6.458 -5.584 1.00 88.81 170 THR A CA 1
ATOM 1345 C C . THR A 1 170 ? 28.260 5.949 -6.987 1.00 88.81 170 THR A C 1
ATOM 1347 O O . THR A 1 170 ? 29.107 6.019 -7.862 1.00 88.81 170 THR A O 1
ATOM 1350 N N . GLN A 1 171 ? 27.019 5.518 -7.231 1.00 83.31 171 GLN A N 1
ATOM 1351 C CA . GLN A 1 171 ? 26.590 5.080 -8.565 1.00 83.31 171 GLN A CA 1
ATOM 1352 C C . GLN A 1 171 ? 26.654 6.195 -9.612 1.00 83.31 171 GLN A C 1
ATOM 1354 O O . GLN A 1 171 ? 26.943 5.911 -10.767 1.00 83.31 171 GLN A O 1
ATOM 1359 N N . LEU A 1 172 ? 26.384 7.442 -9.218 1.00 83.44 172 LEU A N 1
ATOM 1360 C CA . LEU A 1 172 ? 26.540 8.605 -10.085 1.00 83.44 172 LEU A CA 1
ATOM 1361 C C . LEU A 1 172 ? 28.022 8.899 -10.366 1.00 83.44 172 LEU A C 1
ATOM 1363 O O . LEU A 1 172 ? 28.378 9.140 -11.508 1.00 83.44 172 LEU A O 1
ATOM 1367 N N . ALA A 1 173 ? 28.886 8.808 -9.352 1.00 84.75 173 ALA A N 1
ATOM 1368 C CA . ALA A 1 173 ? 30.328 8.989 -9.517 1.00 84.75 173 ALA A CA 1
ATOM 1369 C C . ALA A 1 173 ? 30.985 7.895 -10.380 1.00 84.75 173 ALA A C 1
ATOM 1371 O O . ALA A 1 173 ? 31.996 8.158 -11.015 1.00 8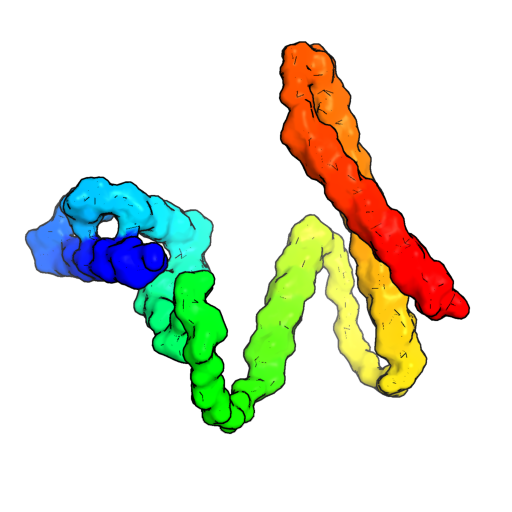4.75 173 ALA A O 1
ATOM 1372 N N . ASP A 1 174 ? 30.414 6.686 -10.413 1.00 82.44 174 ASP A N 1
ATOM 1373 C CA . ASP A 1 174 ? 30.853 5.592 -11.291 1.00 82.44 174 ASP A CA 1
ATOM 1374 C C . ASP A 1 174 ? 30.358 5.756 -12.748 1.00 82.44 174 ASP A C 1
ATOM 1376 O O . ASP A 1 174 ? 30.793 5.020 -13.639 1.00 82.44 174 ASP A O 1
ATOM 1380 N N . LEU A 1 175 ? 29.406 6.669 -12.992 1.00 73.44 175 LEU A N 1
ATOM 1381 C CA . LEU A 1 175 ? 28.858 6.978 -14.319 1.00 73.44 175 LEU A CA 1
ATOM 1382 C C . LEU A 1 175 ? 29.588 8.127 -15.026 1.00 73.44 175 LEU A C 1
ATOM 1384 O O . LEU A 1 175 ? 29.465 8.203 -16.254 1.00 73.44 175 LEU A O 1
ATOM 1388 N N . ASP A 1 176 ? 30.325 8.960 -14.287 1.00 57.72 176 ASP A N 1
ATOM 1389 C CA . ASP A 1 176 ? 31.243 9.996 -14.794 1.00 57.72 176 ASP A CA 1
ATOM 1390 C C . ASP A 1 176 ? 32.579 9.386 -15.265 1.00 57.72 176 ASP A C 1
ATOM 1392 O O . ASP A 1 176 ? 33.005 9.698 -16.406 1.00 57.72 176 ASP A O 1
#

Organism: NCBI:txid129364

Secondary structure (DSSP, 8-state):
-HHHHHHHHHHHHHHHTSTT---S-GGGGTTT-HHHHHHHHHHHH-GGGHHHHHH---GGG---TT-TTS----------HHHHHHHHHHHHHHHHHHTT----------TTHHHHHHHHHHHHHHHHHHHHHHHHHHHHHHHHHHTT---HHHHHHHHHHHHHHHHHHHHHHTT-

Radius of gyration: 23.47 Å; chains: 1; bounding box: 64×47×56 Å

Sequence (176 aa):
MWKKVYSNYAKAYAKFYASGQNSDDFYDYCDGNWDAAYLRVCTKVKPGLEAFVNGGIHAEDEVDSMNMDKEPVRPQSNRSSRWQDQVVNTVSRLADFIVGSSTTVAVPSTASNANRNQDESVLLDRITKLHHLIDKVQESIRTEEANGNTASALEESLGLYQRRLQRLQTQLADLD

Foldseek 3Di:
DLVVLLVLLVQLVCQCPPPPDHDPDSCVSSVNDPSSSVVVVVCVVPVVCVCVSVVDQDPVNPPPVVPPPDDDPDDPDPPDCVVVVVVVVVVVVVVCVVVPDDDDDDDDDDPDVVVLVVVLVVLVVVLVVLVVVLVVLVVVCVVCVVVVHHSVVSVVVSVVSVVVNVVSVVVNVVSD

pLDDT: mean 73.32, std 16.76, range [35.72, 92.44]